Protein AF-R5FG41-F1 (afdb_monomer)

Mean predicted aligned error: 5.96 Å

Solvent-accessible surface area (backbone atoms only — not comparable to full-atom values): 3582 Å² total; per-residue (Å²): 132,83,74,82,68,77,75,50,35,67,53,23,31,53,48,11,54,53,28,47,73,72,67,38,57,67,62,14,45,51,24,15,49,57,7,30,78,69,32,78,85,42,73,21,55,62,52,40,52,52,50,52,51,54,52,48,54,58,52,52,63,75,69,62,130

Secondary structure (DSSP, 8-state):
-----PPPHHHHHHHHHHHHHHT-HHHHHHHHHHHHHH-TTSTHHHHHHHHHHHHHHHHHHTT--

Foldseek 3Di:
DDPPDDDELVRLQVQLVVCVVVVVLVSSLVSLVSSCVRPVPDCSVVVNVVSVVVVVVVVVVVPDD

Structure (mmCIF, N/CA/C/O backbone):
data_AF-R5FG41-F1
#
_entry.id   AF-R5FG41-F1
#
loop_
_atom_site.group_PDB
_atom_site.id
_atom_site.type_symbol
_atom_site.label_atom_id
_atom_site.label_alt_id
_atom_site.label_comp_id
_atom_site.label_asym_id
_atom_site.label_entity_id
_atom_site.label_seq_id
_atom_site.pdbx_PDB_ins_code
_atom_site.Cartn_x
_atom_site.Cartn_y
_atom_site.Cartn_z
_atom_site.occupancy
_atom_site.B_iso_or_equiv
_atom_site.auth_seq_id
_atom_site.auth_comp_id
_atom_site.auth_asym_id
_atom_site.auth_atom_id
_atom_site.pdbx_PDB_model_num
ATOM 1 N N . MET A 1 1 ? 6.795 -3.854 28.345 1.00 39.44 1 MET A N 1
ATOM 2 C CA . MET A 1 1 ? 6.733 -4.831 27.241 1.00 39.44 1 MET A CA 1
ATOM 3 C C . MET A 1 1 ? 6.495 -4.023 25.984 1.00 39.44 1 MET A C 1
ATOM 5 O O . MET A 1 1 ? 5.423 -3.454 25.842 1.00 39.44 1 MET A O 1
ATOM 9 N N . THR A 1 2 ? 7.524 -3.827 25.170 1.00 43.62 2 THR A N 1
ATOM 10 C CA . THR A 1 2 ? 7.401 -3.128 23.891 1.00 43.62 2 THR A CA 1
ATOM 11 C C . THR A 1 2 ? 6.649 -4.052 22.946 1.00 43.62 2 THR A C 1
ATOM 13 O O . THR A 1 2 ? 7.212 -5.025 22.456 1.00 43.62 2 THR A O 1
ATOM 16 N N . THR A 1 3 ? 5.359 -3.809 22.730 1.00 54.28 3 THR A N 1
ATOM 17 C CA . THR A 1 3 ? 4.716 -4.293 21.510 1.00 54.28 3 THR A CA 1
ATOM 18 C C . THR A 1 3 ? 5.479 -3.642 20.363 1.00 54.28 3 THR A C 1
ATOM 20 O O . THR A 1 3 ? 5.310 -2.444 20.137 1.00 54.28 3 THR A O 1
ATOM 23 N N . GLU A 1 4 ? 6.369 -4.380 19.697 1.00 56.41 4 GLU A N 1
ATOM 24 C CA . GLU A 1 4 ? 6.784 -4.049 18.333 1.00 56.41 4 GLU A CA 1
ATOM 25 C C . GLU A 1 4 ? 5.490 -3.997 17.521 1.00 56.41 4 GLU A C 1
ATOM 27 O O . GLU A 1 4 ? 4.889 -5.018 17.185 1.00 56.41 4 GLU A O 1
ATOM 32 N N . GLY A 1 5 ? 4.950 -2.784 17.411 1.00 65.62 5 GLY A N 1
ATOM 33 C CA . GLY A 1 5 ? 3.604 -2.546 16.933 1.00 65.62 5 GLY A CA 1
ATOM 34 C C . GLY A 1 5 ? 3.542 -2.951 15.477 1.0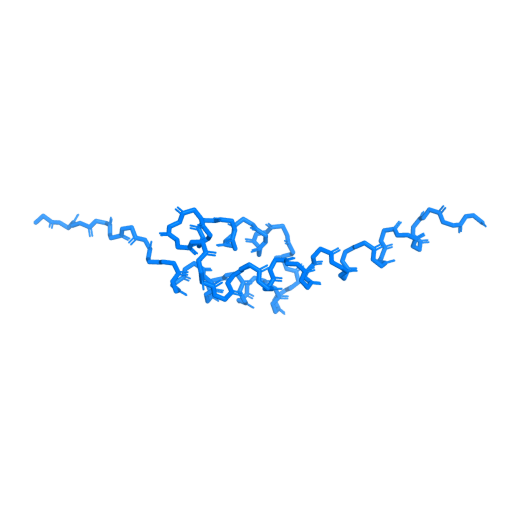0 65.62 5 GLY A C 1
ATOM 35 O O . GLY A 1 5 ? 4.214 -2.348 14.643 1.00 65.62 5 GLY A O 1
ATOM 36 N N . LYS A 1 6 ? 2.745 -3.977 15.172 1.00 81.62 6 LYS A N 1
ATOM 37 C CA . LYS A 1 6 ? 2.373 -4.275 13.791 1.00 81.62 6 LYS A CA 1
ATOM 38 C C . LYS A 1 6 ? 1.868 -2.983 13.152 1.00 81.62 6 LYS A C 1
ATOM 40 O O . LYS A 1 6 ? 0.986 -2.333 13.715 1.00 81.62 6 LYS A O 1
ATOM 45 N N . LYS A 1 7 ? 2.436 -2.627 12.000 1.00 90.12 7 LYS A N 1
ATOM 46 C CA . LYS A 1 7 ? 1.970 -1.489 11.209 1.00 90.12 7 LY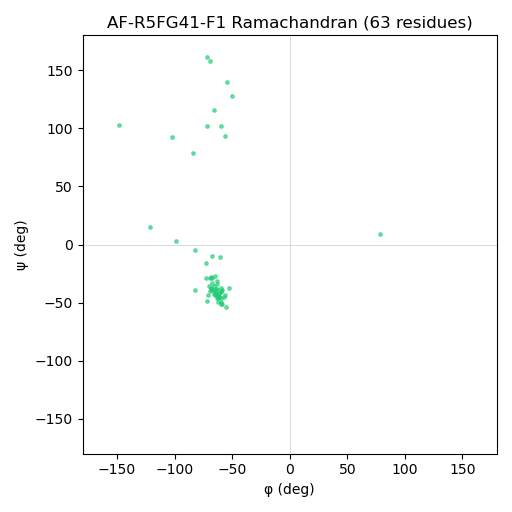S A CA 1
ATOM 47 C C . LYS A 1 7 ? 0.479 -1.643 10.918 1.00 90.12 7 LYS A C 1
ATOM 49 O O . LYS A 1 7 ? 0.001 -2.734 10.617 1.00 90.12 7 LYS A O 1
ATOM 54 N N . THR A 1 8 ? -0.243 -0.537 10.994 1.00 96.38 8 THR A N 1
ATOM 55 C CA . THR A 1 8 ? -1.626 -0.4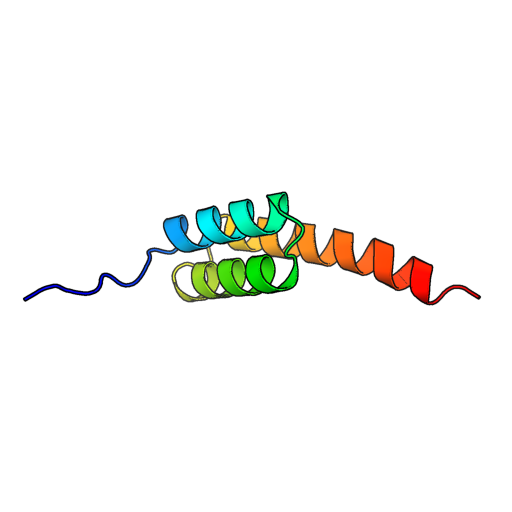20 10.533 1.00 96.38 8 THR A CA 1
ATOM 56 C C . THR A 1 8 ? -1.689 -0.426 9.004 1.00 96.38 8 THR A C 1
ATOM 58 O O . THR A 1 8 ? -0.708 -0.096 8.333 1.00 96.38 8 THR A O 1
ATOM 61 N N . ALA A 1 9 ? -2.866 -0.707 8.433 1.00 97.31 9 ALA A N 1
ATOM 62 C CA . ALA A 1 9 ? -3.085 -0.611 6.986 1.00 97.31 9 ALA A CA 1
ATOM 63 C C . ALA A 1 9 ? -2.679 0.764 6.423 1.00 97.31 9 ALA A C 1
ATOM 65 O O . ALA A 1 9 ? -2.071 0.867 5.359 1.00 97.31 9 ALA A O 1
ATOM 66 N N . ARG A 1 10 ? -2.938 1.841 7.179 1.00 97.31 10 ARG A N 1
ATOM 67 C CA . ARG A 1 10 ? -2.542 3.202 6.799 1.00 97.31 10 ARG A CA 1
ATOM 68 C C . ARG A 1 10 ? -1.024 3.385 6.766 1.00 97.31 10 ARG A C 1
ATOM 70 O O . ARG A 1 10 ? -0.522 4.034 5.855 1.00 97.31 10 ARG A O 1
ATOM 77 N N . GLU A 1 11 ? -0.294 2.854 7.741 1.00 97.88 11 GLU A N 1
ATOM 78 C CA . GLU A 1 11 ? 1.172 2.958 7.777 1.00 97.88 11 GLU A CA 1
ATOM 79 C C . GLU A 1 11 ? 1.824 2.153 6.654 1.00 97.88 11 GLU A C 1
ATOM 81 O O . GLU A 1 11 ? 2.771 2.634 6.034 1.00 97.88 11 GLU A O 1
ATOM 86 N N . TRP A 1 12 ? 1.287 0.972 6.345 1.00 97.88 12 TRP A N 1
ATOM 87 C CA . TRP A 1 12 ? 1.693 0.197 5.176 1.00 97.88 12 TRP A CA 1
ATOM 88 C C . TRP A 1 12 ? 1.414 0.939 3.865 1.00 97.88 12 T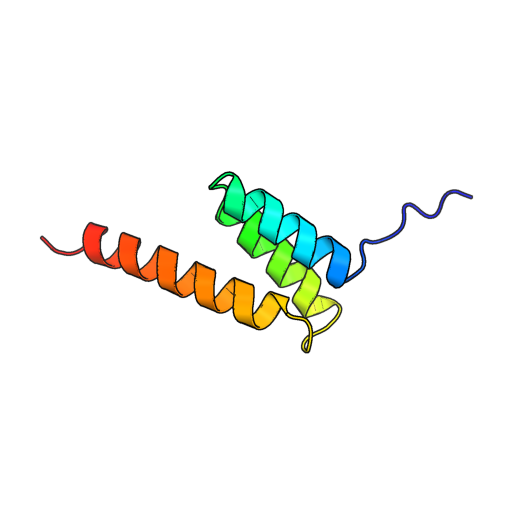RP A C 1
ATOM 90 O O . TRP A 1 12 ? 2.313 1.081 3.040 1.00 97.88 12 TRP A O 1
ATOM 100 N N . TYR A 1 13 ? 0.226 1.528 3.707 1.00 98.38 13 TYR A N 1
ATOM 101 C CA . TYR A 1 13 ? -0.105 2.364 2.550 1.00 98.38 13 TYR A CA 1
ATOM 102 C C . TYR A 1 13 ? 0.861 3.552 2.378 1.00 98.38 13 TYR A C 1
ATOM 104 O O . TYR A 1 13 ? 1.347 3.816 1.275 1.00 98.38 13 TYR A O 1
ATOM 112 N N . LEU A 1 14 ? 1.181 4.261 3.466 1.00 98.44 14 LEU A N 1
ATOM 113 C CA . LEU A 1 14 ? 2.129 5.379 3.435 1.00 98.44 14 LEU A CA 1
ATOM 114 C C . LEU A 1 14 ? 3.555 4.918 3.105 1.00 98.44 14 LEU A C 1
ATOM 116 O O . LEU A 1 14 ? 4.237 5.591 2.331 1.00 98.44 14 LEU A O 1
ATOM 120 N N . ALA A 1 15 ? 3.988 3.772 3.637 1.00 98.19 15 ALA A N 1
ATOM 121 C CA . ALA A 1 15 ? 5.274 3.172 3.293 1.00 98.19 15 ALA A CA 1
ATOM 122 C C . ALA A 1 15 ? 5.337 2.807 1.802 1.00 98.19 15 ALA 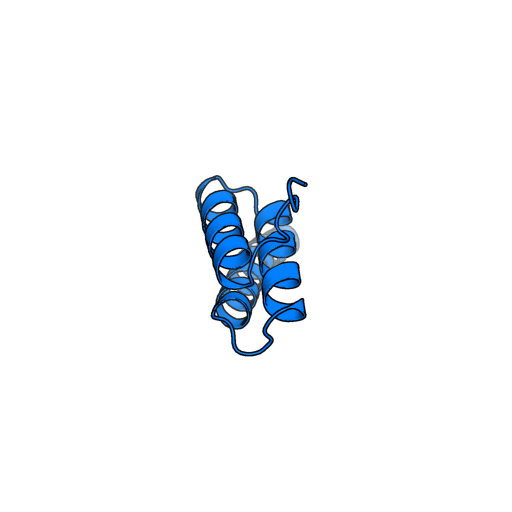A C 1
ATOM 124 O O . ALA A 1 15 ? 6.287 3.192 1.124 1.00 98.19 15 ALA A O 1
ATOM 125 N N . GLY A 1 16 ? 4.280 2.194 1.258 1.00 98.25 16 GLY A N 1
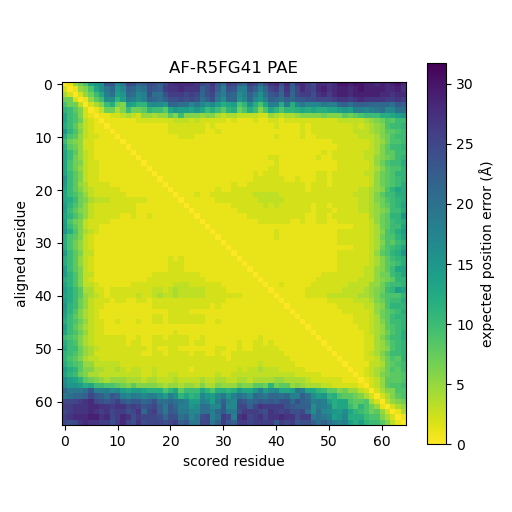ATOM 126 C CA . GLY A 1 16 ? 4.194 1.882 -0.168 1.00 98.25 16 GLY A CA 1
ATOM 127 C C . GLY A 1 16 ? 4.282 3.131 -1.044 1.00 98.25 16 GLY A C 1
ATOM 128 O O . GLY A 1 16 ? 5.023 3.157 -2.023 1.00 98.25 16 GLY A O 1
ATOM 129 N N . ASN A 1 17 ? 3.627 4.225 -0.641 1.00 98.50 17 ASN A N 1
ATOM 130 C CA . ASN A 1 17 ? 3.748 5.515 -1.325 1.00 98.50 17 ASN A CA 1
ATOM 131 C C . ASN A 1 17 ? 5.164 6.103 -1.274 1.00 98.50 17 ASN A C 1
ATOM 133 O O . ASN A 1 17 ? 5.571 6.779 -2.222 1.00 98.50 17 ASN A O 1
ATOM 137 N N . ALA A 1 18 ? 5.905 5.889 -0.186 1.00 98.56 18 ALA A N 1
ATOM 138 C CA . ALA A 1 18 ? 7.292 6.325 -0.076 1.00 98.56 18 ALA A CA 1
ATOM 139 C C . ALA A 1 18 ? 8.214 5.493 -0.981 1.00 98.56 18 ALA A C 1
ATOM 141 O O . ALA A 1 18 ? 9.044 6.066 -1.684 1.00 98.56 18 ALA A O 1
ATOM 142 N N . CYS A 1 19 ? 8.043 4.170 -1.026 1.00 98.06 19 CYS A N 1
ATOM 143 C CA . CYS A 1 19 ? 8.789 3.296 -1.939 1.00 98.06 19 CYS A CA 1
ATOM 144 C C . CYS A 1 19 ? 8.481 3.630 -3.405 1.00 98.06 19 CYS A C 1
ATOM 146 O O . CYS A 1 19 ? 9.393 3.833 -4.203 1.00 98.06 19 CYS A O 1
ATOM 148 N N . ARG A 1 20 ? 7.199 3.845 -3.732 1.00 97.12 20 ARG A N 1
ATOM 149 C CA . ARG A 1 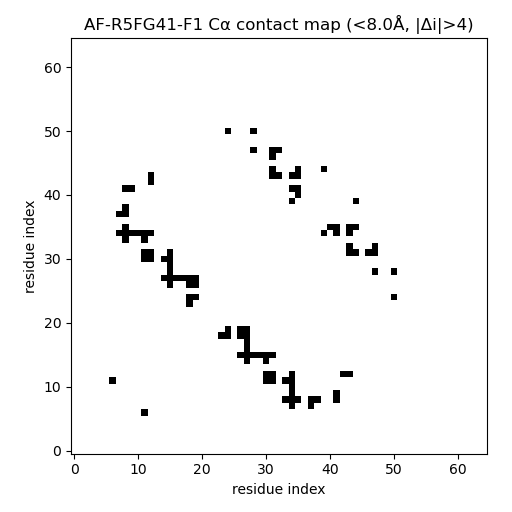20 ? 6.743 4.270 -5.064 1.00 97.12 20 ARG A CA 1
ATOM 150 C C . ARG A 1 20 ? 7.413 5.571 -5.518 1.00 97.12 20 ARG A C 1
ATOM 152 O O . ARG A 1 20 ? 7.824 5.677 -6.666 1.00 97.12 20 ARG A O 1
ATOM 159 N N . GLN A 1 21 ? 7.537 6.563 -4.633 1.00 96.88 21 GLN A N 1
ATOM 160 C CA . GLN A 1 21 ? 8.213 7.834 -4.942 1.00 96.88 21 GLN A CA 1
ATOM 161 C C . GLN A 1 21 ? 9.721 7.676 -5.168 1.00 96.88 21 GLN A C 1
ATOM 163 O O . GLN A 1 21 ? 10.302 8.445 -5.928 1.00 96.88 21 GLN A O 1
ATOM 168 N N . GLN A 1 22 ? 10.342 6.681 -4.535 1.00 97.00 22 GLN A N 1
ATOM 169 C CA . GLN A 1 22 ? 11.754 6.344 -4.723 1.00 97.00 22 GLN A CA 1
ATOM 170 C C . GLN A 1 22 ? 11.999 5.468 -5.965 1.00 97.00 22 GLN A C 1
ATOM 172 O O . GLN A 1 22 ? 13.149 5.203 -6.302 1.00 97.00 22 GLN A O 1
ATOM 177 N N . GLY A 1 23 ? 10.939 5.030 -6.657 1.00 95.19 23 GLY A N 1
ATOM 178 C CA . GLY A 1 23 ? 11.028 4.106 -7.789 1.00 95.19 23 GLY A CA 1
ATOM 179 C C . GLY A 1 23 ? 11.218 2.641 -7.384 1.00 95.19 23 GLY A C 1
ATOM 180 O O . GLY A 1 23 ? 11.449 1.799 -8.247 1.00 95.19 23 GLY A O 1
ATOM 181 N N . ASP A 1 24 ? 11.097 2.320 -6.094 1.00 96.81 24 ASP A N 1
ATOM 182 C CA . ASP A 1 24 ? 11.115 0.943 -5.606 1.00 96.81 24 ASP A CA 1
ATOM 183 C C . ASP A 1 24 ? 9.715 0.333 -5.729 1.00 96.81 24 ASP A C 1
ATOM 185 O O . ASP A 1 24 ? 8.908 0.293 -4.794 1.00 96.81 24 ASP A O 1
ATOM 189 N N . TRP A 1 25 ? 9.389 -0.069 -6.955 1.00 94.19 25 TRP A N 1
ATOM 190 C CA . TRP A 1 25 ? 8.061 -0.558 -7.307 1.00 94.19 25 TRP A CA 1
ATOM 191 C C . TRP A 1 25 ? 7.736 -1.915 -6.669 1.00 94.19 25 TRP A C 1
ATOM 193 O O . TRP A 1 25 ? 6.568 -2.194 -6.406 1.00 94.19 25 TRP A O 1
ATOM 203 N N . GLN A 1 26 ? 8.747 -2.752 -6.412 1.00 95.38 26 GLN A N 1
ATOM 204 C CA . GLN A 1 26 ? 8.553 -4.065 -5.791 1.00 95.38 26 GLN A CA 1
ATOM 205 C C . GLN A 1 26 ? 8.191 -3.915 -4.313 1.00 95.38 26 GLN A C 1
ATOM 207 O O . GLN A 1 26 ? 7.186 -4.478 -3.874 1.00 95.38 26 GLN A O 1
ATOM 212 N N . GLU A 1 27 ? 8.941 -3.098 -3.571 1.00 97.75 27 GLU A N 1
ATOM 213 C CA . GLU A 1 27 ? 8.644 -2.845 -2.160 1.00 97.75 27 GLU A CA 1
ATOM 214 C C . GLU A 1 27 ? 7.334 -2.060 -1.993 1.00 97.75 27 GLU A C 1
ATOM 216 O O . GLU A 1 27 ? 6.564 -2.300 -1.060 1.00 97.75 27 GLU A O 1
ATOM 221 N N . ALA A 1 28 ? 7.015 -1.167 -2.939 1.00 98.44 28 ALA A N 1
ATOM 222 C CA . ALA A 1 28 ? 5.722 -0.492 -2.964 1.00 98.44 28 ALA A CA 1
ATOM 223 C C . ALA A 1 28 ? 4.551 -1.482 -3.082 1.00 98.44 28 ALA A C 1
ATOM 225 O O . ALA A 1 28 ? 3.587 -1.372 -2.323 1.00 98.44 28 ALA A O 1
ATOM 226 N N . LEU A 1 29 ? 4.642 -2.467 -3.987 1.00 97.94 29 LEU A N 1
ATOM 227 C CA . LEU A 1 29 ? 3.626 -3.515 -4.137 1.00 97.94 29 LEU A CA 1
ATOM 228 C C . LEU A 1 29 ? 3.477 -4.357 -2.869 1.00 97.94 29 LEU A C 1
ATOM 230 O O . LEU A 1 29 ? 2.345 -4.575 -2.440 1.00 97.94 29 LEU A O 1
ATOM 234 N N . HIS A 1 30 ? 4.589 -4.771 -2.250 1.00 97.94 30 HIS A N 1
ATOM 235 C CA . HIS A 1 30 ? 4.565 -5.492 -0.974 1.00 97.94 30 HIS A CA 1
ATOM 236 C C . HIS A 1 30 ? 3.793 -4.693 0.078 1.00 97.94 30 HIS A C 1
ATOM 238 O O . HIS A 1 30 ? 2.828 -5.188 0.659 1.00 97.94 30 HIS A O 1
ATOM 244 N N . CYS A 1 31 ? 4.172 -3.431 0.287 1.00 98.44 31 CYS A N 1
ATOM 245 C CA . CYS A 1 31 ? 3.530 -2.570 1.273 1.00 98.44 31 CYS A CA 1
ATOM 246 C C . CYS A 1 31 ? 2.026 -2.403 1.011 1.00 98.44 31 CYS A C 1
ATOM 248 O O . CYS A 1 31 ? 1.232 -2.388 1.951 1.00 98.44 31 CYS A O 1
ATOM 250 N N . TYR A 1 32 ? 1.607 -2.281 -0.251 1.00 98.50 32 TYR A N 1
ATOM 251 C CA . TYR A 1 32 ? 0.184 -2.207 -0.571 1.00 98.50 32 TYR A CA 1
ATOM 252 C C . TYR A 1 32 ? -0.547 -3.525 -0.297 1.00 98.50 32 TYR A C 1
ATOM 254 O O . TYR A 1 32 ? -1.670 -3.479 0.192 1.00 98.50 32 TYR A O 1
ATOM 262 N N . MET A 1 33 ? 0.069 -4.683 -0.549 1.00 98.31 33 MET A N 1
ATOM 263 C CA . MET A 1 33 ? -0.526 -5.986 -0.222 1.00 98.31 33 MET A CA 1
ATOM 264 C C . MET A 1 33 ? -0.727 -6.157 1.287 1.00 98.31 33 MET A C 1
ATOM 266 O O . MET A 1 33 ? -1.835 -6.474 1.705 1.00 98.31 33 MET A O 1
ATOM 270 N N . GLU A 1 34 ? 0.273 -5.823 2.106 1.00 98.25 34 GLU A N 1
ATOM 271 C CA . GLU A 1 34 ? 0.146 -5.859 3.573 1.00 98.25 34 GLU A CA 1
ATOM 272 C C . GLU A 1 34 ? -0.964 -4.924 4.085 1.00 98.25 34 GLU A C 1
ATOM 274 O O . GLU A 1 34 ? -1.700 -5.252 5.016 1.00 98.25 34 GLU A O 1
ATOM 279 N N . ALA A 1 35 ? -1.132 -3.749 3.465 1.00 98.38 35 ALA A N 1
ATOM 280 C CA . ALA A 1 35 ? -2.228 -2.845 3.805 1.00 98.38 35 ALA A CA 1
ATOM 281 C C . ALA A 1 35 ? -3.608 -3.437 3.468 1.00 98.38 35 ALA A C 1
ATOM 283 O O . ALA A 1 35 ? -4.537 -3.281 4.258 1.00 98.38 35 ALA A O 1
ATOM 284 N N . ILE A 1 36 ? -3.733 -4.111 2.321 1.00 98.50 36 ILE A N 1
ATOM 285 C CA . ILE A 1 36 ? -4.973 -4.750 1.856 1.00 98.50 36 ILE A CA 1
ATOM 286 C C . ILE A 1 36 ? -5.329 -5.959 2.727 1.00 98.50 36 ILE A C 1
ATOM 288 O O . ILE A 1 36 ? -6.498 -6.136 3.065 1.00 98.50 36 ILE A O 1
ATOM 292 N N . ASP A 1 37 ? -4.335 -6.749 3.134 1.00 98.12 37 ASP A N 1
ATOM 293 C CA . ASP A 1 37 ? -4.531 -7.907 4.011 1.00 98.12 37 ASP A CA 1
ATOM 294 C C . ASP A 1 37 ? -5.060 -7.497 5.395 1.00 98.12 37 ASP A C 1
ATOM 296 O O . ASP A 1 37 ? -5.830 -8.231 6.018 1.00 98.12 37 ASP A O 1
ATOM 300 N N . LEU A 1 38 ? -4.685 -6.304 5.870 1.00 96.81 38 LEU A N 1
ATOM 301 C CA . LEU A 1 38 ? -5.211 -5.728 7.109 1.00 96.81 38 LEU A CA 1
ATOM 302 C C . LEU A 1 38 ? -6.564 -5.029 6.923 1.00 96.81 38 LEU A C 1
ATOM 304 O O . LEU A 1 38 ? -7.415 -5.105 7.810 1.00 96.81 38 LEU A O 1
ATOM 308 N N . ASP A 1 39 ? -6.750 -4.317 5.812 1.00 97.69 39 ASP A N 1
ATOM 309 C CA . ASP A 1 39 ? -7.990 -3.628 5.459 1.00 97.69 39 ASP A CA 1
ATOM 310 C C . ASP A 1 39 ? -8.184 -3.603 3.937 1.00 97.69 39 ASP A C 1
ATOM 312 O O . ASP A 1 39 ? -7.618 -2.775 3.212 1.00 97.69 39 ASP A O 1
ATOM 316 N N . ALA A 1 40 ? -9.065 -4.483 3.463 1.00 97.62 40 ALA A N 1
ATOM 317 C CA . ALA A 1 40 ? -9.411 -4.609 2.053 1.00 97.62 40 ALA A CA 1
ATOM 318 C C . ALA A 1 40 ? -10.172 -3.392 1.489 1.00 97.62 40 ALA A C 1
ATOM 320 O O . ALA A 1 40 ? -10.355 -3.305 0.278 1.00 97.62 40 ALA A O 1
ATOM 321 N N . SER A 1 41 ? -10.619 -2.458 2.338 1.00 97.56 41 SER A N 1
ATOM 322 C CA . SER A 1 41 ? -11.235 -1.186 1.926 1.00 97.56 41 SER A CA 1
ATOM 323 C C . SER A 1 41 ? -10.249 -0.014 1.961 1.00 97.56 41 SER A C 1
ATOM 325 O O . SER A 1 41 ? -10.633 1.129 1.707 1.00 97.56 41 SER A O 1
ATOM 327 N N . SER A 1 42 ? -8.979 -0.269 2.292 1.00 97.69 42 SER A N 1
ATOM 328 C CA . SER A 1 42 ? -7.964 0.775 2.378 1.00 97.69 42 SER A CA 1
ATOM 329 C C . SER A 1 42 ? -7.604 1.352 0.996 1.00 97.69 42 SER A C 1
ATOM 331 O O . SER A 1 42 ? -7.719 0.670 -0.027 1.00 97.69 42 SER A O 1
ATOM 333 N N . PRO A 1 43 ? -7.058 2.585 0.935 1.00 98.38 43 PRO A N 1
ATOM 334 C CA . PRO A 1 43 ? -6.605 3.197 -0.322 1.00 98.38 43 PRO A CA 1
ATOM 335 C C . PRO A 1 43 ? -5.498 2.416 -1.055 1.00 98.38 43 PRO A C 1
ATOM 337 O O . PRO A 1 43 ? -5.164 2.724 -2.199 1.00 98.38 43 PRO A O 1
ATOM 340 N N . ALA A 1 44 ? -4.900 1.413 -0.404 1.00 98.50 44 ALA A N 1
ATOM 341 C CA . ALA A 1 44 ? -3.855 0.585 -0.985 1.00 98.50 44 ALA A CA 1
ATOM 342 C C . ALA A 1 44 ? -4.343 -0.261 -2.170 1.00 98.50 44 ALA A C 1
ATOM 344 O O . ALA A 1 44 ? -3.543 -0.535 -3.063 1.00 98.50 44 ALA A O 1
ATOM 345 N N . VAL A 1 45 ? -5.636 -0.612 -2.233 1.00 98.50 45 VAL A N 1
ATOM 346 C CA . VAL A 1 45 ? -6.220 -1.330 -3.381 1.00 98.50 45 VAL A CA 1
ATOM 347 C C . VAL A 1 45 ? -6.043 -0.523 -4.668 1.00 98.50 45 VAL A C 1
ATOM 349 O O . VAL A 1 45 ? -5.499 -1.016 -5.657 1.00 98.50 45 VAL A O 1
ATOM 352 N N . GLU A 1 46 ? -6.445 0.747 -4.641 1.00 98.38 46 GLU A N 1
ATOM 353 C CA . GLU A 1 46 ? -6.341 1.645 -5.793 1.00 98.38 46 GLU A CA 1
ATOM 354 C C . GLU A 1 46 ? -4.878 1.966 -6.126 1.00 98.38 46 GLU A C 1
ATOM 356 O O . GLU A 1 46 ? -4.494 1.995 -7.297 1.00 98.38 46 GLU A O 1
ATOM 361 N N . ALA A 1 47 ? -4.037 2.157 -5.104 1.00 98.38 47 ALA A N 1
ATOM 362 C CA . ALA A 1 47 ? -2.613 2.426 -5.288 1.00 98.38 47 ALA A CA 1
ATOM 363 C C . ALA A 1 47 ? -1.868 1.252 -5.940 1.00 98.38 47 ALA A C 1
ATOM 365 O O . ALA A 1 47 ? -1.090 1.464 -6.875 1.00 98.38 47 ALA A O 1
ATOM 366 N N . LYS A 1 48 ? -2.157 0.018 -5.506 1.00 98.25 48 LYS A N 1
ATOM 367 C CA . LYS A 1 48 ? -1.652 -1.209 -6.128 1.00 98.25 48 LYS A CA 1
ATOM 368 C C . LYS A 1 48 ? -2.087 -1.295 -7.589 1.00 98.25 48 LYS A C 1
ATOM 370 O O . LYS A 1 48 ? -1.236 -1.475 -8.455 1.00 98.25 48 LYS A O 1
ATOM 375 N N . GLN A 1 49 ? -3.376 -1.097 -7.874 1.00 97.75 49 GLN A N 1
ATOM 376 C CA . GLN A 1 49 ? -3.900 -1.173 -9.239 1.00 97.75 49 GLN A CA 1
ATOM 377 C C . GLN A 1 49 ? -3.264 -0.126 -10.166 1.00 97.75 49 GLN A C 1
ATOM 379 O O . GLN A 1 49 ? -2.922 -0.434 -11.309 1.00 97.75 49 GLN A O 1
ATOM 384 N N . MET A 1 50 ? -3.076 1.111 -9.688 1.00 96.62 50 MET A N 1
ATOM 385 C CA . MET A 1 50 ? -2.369 2.146 -10.448 1.00 96.62 50 MET A CA 1
ATOM 386 C C . MET A 1 50 ? -0.921 1.749 -10.734 1.00 96.62 50 MET A C 1
ATOM 388 O O . MET A 1 50 ? -0.456 1.917 -11.861 1.00 96.62 50 MET A O 1
ATOM 392 N N . LEU A 1 51 ? -0.211 1.209 -9.742 1.00 95.69 51 LEU A N 1
ATOM 393 C CA . LEU A 1 51 ? 1.171 0.781 -9.916 1.00 95.69 51 LEU A CA 1
ATOM 394 C C . LEU A 1 51 ? 1.292 -0.390 -10.903 1.00 95.69 51 LEU A C 1
ATOM 396 O O . LEU A 1 51 ? 2.139 -0.353 -11.791 1.00 95.69 51 LEU A O 1
ATOM 400 N N . GLU A 1 52 ? 0.408 -1.382 -10.818 1.00 94.62 52 GLU A N 1
ATOM 401 C CA . GLU A 1 52 ? 0.343 -2.486 -11.783 1.00 94.62 52 GLU A CA 1
ATOM 402 C C . GLU A 1 52 ? 0.081 -1.983 -13.207 1.00 94.62 52 GLU A C 1
ATOM 404 O O . GLU A 1 52 ? 0.721 -2.450 -14.147 1.00 94.62 52 GLU A O 1
ATOM 409 N N . ASN A 1 53 ? -0.794 -0.987 -13.378 1.00 94.19 53 ASN A N 1
ATOM 410 C CA . ASN A 1 53 ? -1.041 -0.371 -14.683 1.00 94.19 53 ASN A CA 1
ATOM 411 C C . ASN A 1 53 ? 0.210 0.322 -15.244 1.00 94.19 53 ASN A C 1
ATOM 413 O O . ASN A 1 53 ? 0.507 0.170 -16.428 1.00 94.19 53 ASN A O 1
ATOM 417 N N . ILE A 1 54 ? 0.957 1.044 -14.401 1.00 90.75 54 ILE A N 1
ATOM 418 C CA . ILE A 1 54 ? 2.220 1.694 -14.782 1.00 90.75 54 ILE A CA 1
ATOM 419 C C . ILE A 1 54 ? 3.253 0.643 -15.207 1.00 90.75 54 ILE A C 1
ATOM 421 O O . ILE A 1 54 ? 3.839 0.749 -16.282 1.00 90.75 54 ILE A O 1
ATOM 425 N N . LEU A 1 55 ? 3.452 -0.401 -14.399 1.00 89.06 55 LEU A N 1
ATOM 426 C CA . LEU A 1 55 ? 4.410 -1.467 -14.703 1.00 89.06 55 LEU A CA 1
ATOM 427 C C . LEU A 1 55 ? 4.019 -2.248 -15.960 1.00 89.06 55 LEU A C 1
ATOM 429 O O . LEU A 1 55 ? 4.881 -2.592 -16.761 1.00 89.06 55 LEU A O 1
ATOM 433 N N . ASN A 1 56 ? 2.726 -2.497 -16.169 1.00 88.31 56 ASN A N 1
ATOM 434 C CA . ASN A 1 56 ? 2.227 -3.149 -17.376 1.00 88.31 56 ASN A CA 1
ATOM 435 C C . ASN A 1 56 ? 2.447 -2.290 -18.630 1.00 88.31 56 ASN A C 1
ATOM 437 O O . ASN A 1 56 ? 2.747 -2.839 -19.684 1.00 88.31 56 ASN A O 1
ATOM 441 N N . PHE A 1 57 ? 2.330 -0.961 -18.529 1.00 86.50 57 PHE A N 1
ATOM 442 C CA . PHE A 1 57 ? 2.664 -0.054 -19.630 1.00 86.50 57 PHE A CA 1
ATOM 443 C C . PHE A 1 57 ? 4.139 -0.210 -20.037 1.00 86.50 57 PHE A C 1
ATOM 445 O O . PHE A 1 57 ? 4.417 -0.534 -21.188 1.00 86.50 57 PHE A O 1
ATOM 452 N N . TYR A 1 58 ? 5.067 -0.134 -19.075 1.00 78.81 58 TYR A N 1
ATOM 453 C CA . TYR A 1 58 ? 6.497 -0.345 -19.339 1.00 78.81 58 TYR A CA 1
ATOM 454 C C . TYR A 1 58 ? 6.829 -1.764 -19.831 1.00 78.81 58 TYR A C 1
ATOM 456 O O . TYR A 1 58 ? 7.670 -1.939 -20.710 1.00 78.81 58 TYR A O 1
ATOM 464 N N . ASN A 1 59 ? 6.164 -2.791 -19.294 1.00 70.38 59 ASN A N 1
ATOM 465 C CA . ASN A 1 59 ? 6.411 -4.181 -19.685 1.00 70.38 59 ASN A CA 1
ATOM 466 C C . ASN A 1 59 ? 5.860 -4.519 -21.076 1.00 70.38 59 ASN A C 1
ATOM 468 O O . ASN A 1 59 ? 6.422 -5.383 -21.747 1.00 70.38 59 ASN A O 1
ATOM 472 N N . LYS A 1 60 ? 4.791 -3.854 -21.532 1.00 57.16 60 LYS A N 1
ATOM 473 C CA . LYS A 1 60 ? 4.306 -4.000 -22.913 1.00 57.16 60 LYS A CA 1
ATOM 474 C C . LYS A 1 60 ? 5.264 -3.375 -23.923 1.00 57.16 60 LYS A C 1
ATOM 476 O O . LYS A 1 60 ? 5.471 -3.969 -24.976 1.00 57.16 60 LYS A O 1
ATOM 481 N N . ASP A 1 61 ? 5.902 -2.259 -23.575 1.00 56.03 61 ASP A N 1
ATOM 482 C CA . ASP A 1 61 ? 6.943 -1.647 -24.410 1.00 56.03 61 ASP A CA 1
ATOM 483 C C . ASP A 1 61 ? 8.222 -2.504 -24.472 1.0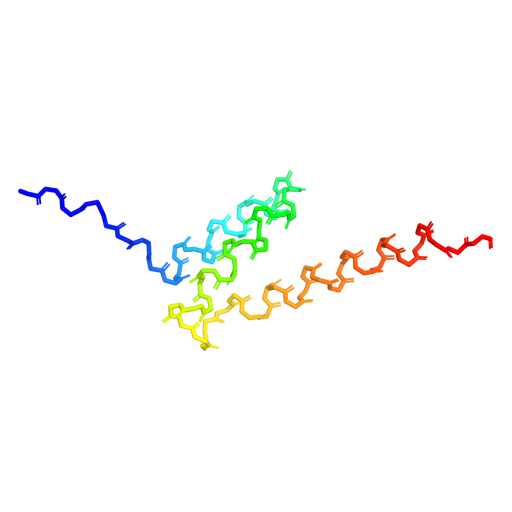0 56.03 61 ASP A C 1
ATOM 485 O O . ASP A 1 61 ? 8.917 -2.505 -25.484 1.00 56.03 61 ASP A O 1
ATOM 489 N N . ALA A 1 62 ? 8.511 -3.301 -23.436 1.00 53.44 62 ALA A N 1
ATOM 490 C CA . ALA A 1 62 ? 9.644 -4.234 -23.429 1.00 53.44 62 ALA A CA 1
ATOM 491 C C . ALA A 1 62 ? 9.451 -5.472 -24.336 1.00 53.44 62 ALA A C 1
ATOM 493 O O . ALA A 1 62 ? 10.425 -6.165 -24.629 1.00 53.44 62 ALA A O 1
ATOM 494 N N . TYR A 1 63 ? 8.217 -5.756 -24.775 1.00 48.59 63 TYR A N 1
ATOM 495 C CA . TYR A 1 63 ? 7.847 -6.946 -25.558 1.00 48.59 63 TYR A CA 1
ATOM 496 C C . TYR A 1 63 ? 7.222 -6.632 -26.926 1.00 48.59 63 TYR A C 1
ATOM 498 O O . TYR A 1 63 ? 6.637 -7.524 -27.543 1.00 48.59 63 TYR A O 1
ATOM 506 N N . ASN A 1 64 ? 7.348 -5.400 -27.421 1.00 41.78 64 ASN A N 1
ATOM 507 C CA . ASN A 1 64 ? 6.925 -5.048 -28.775 1.00 41.78 64 ASN A CA 1
ATOM 508 C C . ASN A 1 64 ? 8.156 -4.968 -29.709 1.00 41.78 64 ASN A C 1
ATOM 510 O O . ASN A 1 64 ? 8.808 -3.922 -29.724 1.00 41.78 64 ASN A O 1
ATOM 514 N N . PRO A 1 65 ? 8.534 -6.064 -30.407 1.00 55.44 65 PRO A N 1
ATOM 515 C CA . PRO A 1 65 ? 9.611 -6.061 -31.403 1.00 55.44 65 PRO A CA 1
ATOM 516 C C . PRO A 1 65 ? 9.318 -5.167 -32.616 1.00 55.44 65 PRO A C 1
ATOM 518 O O . PRO A 1 65 ? 8.126 -4.937 -32.927 1.00 55.44 65 PRO A O 1
#

Nearest PDB structures (foldseek):
  2kc7-assembly1_A  TM=9.110E-01  e=4.729E-04  Bacteroides fragilis
  3esk-assembly1_A  TM=9.144E-01  e=2.543E-01  Homo sapiens
  1a17-assembly1_A  TM=8.866E-01  e=1.494E+00  Homo sapiens
  4am9-assembly1_A  TM=6.156E-01  e=4.406E-01  Yersinia ent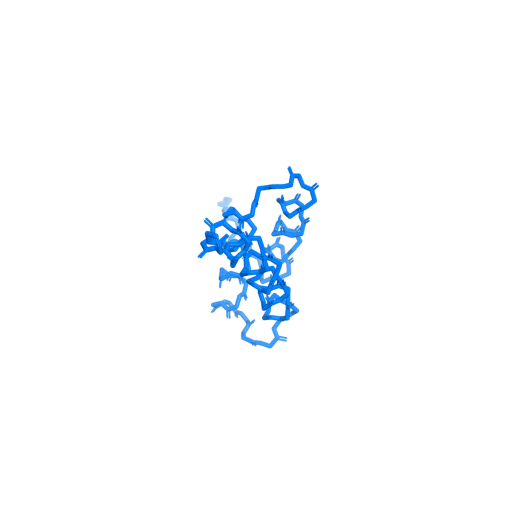erocolitica
  2gw1-assembly1_B  TM=8.559E-01  e=3.107E+00  Saccharomyces cerevisiae

Radius of gyration: 13.91 Å; Cα contacts (8 Å, |Δi|>4): 55; chains: 1; bounding box: 23×16×59 Å

pLDDT: mean 88.19, std 17.34, range [39.44, 98.56]

Sequence (65 aa):
MTTEGKKTAREWYLAGNACRQQGDWQEALHCYMEAIDLDASSPAVEAKQMLENILNFYNKDAYNP